Protein AF-A0A945CY87-F1 (afdb_monomer_lite)

pLDDT: mean 74.0, std 15.4, range [33.72, 92.0]

Sequence (120 aa):
MVQTKNVNRKERLERLFDLAQAYRGWSRRELAQELGRDPTKLAPESGNPKFDLILQIAEVLDWSLEEVADWIWYAEKEVKGEGDVNKKITSFDELDRDAQDAHRAGEYKQLISIAHSALD

Radius of gyration: 21.29 Å; chains: 1; bounding box: 30×40×54 Å

Secondary structure (DSSP, 8-state):
----S-TTHHHHHHHHHHHHHHHHT--HHHHHHHTTS-TT-SS-TTS---HHHHHHHHHHHT--HHHHHHHHHHTTS----S--TTS----HHHHHHHHHHHHHHT-HHHHHHHHHTTT-

Structure (mmCIF, N/CA/C/O backbone):
data_AF-A0A945CY87-F1
#
_entry.id   AF-A0A945CY87-F1
#
loop_
_atom_site.group_PDB
_atom_site.id
_atom_site.type_symbol
_atom_site.label_atom_id
_atom_site.label_alt_id
_atom_site.label_comp_id
_atom_site.label_asym_id
_atom_site.label_entity_id
_atom_site.label_seq_id
_atom_site.pdbx_PDB_ins_code
_atom_site.Cartn_x
_atom_site.Cartn_y
_atom_site.Cartn_z
_atom_site.occupancy
_atom_site.B_iso_or_equiv
_atom_site.auth_seq_id
_atom_site.auth_comp_id
_atom_site.auth_asym_id
_atom_site.auth_atom_id
_atom_site.pdbx_PDB_model_num
ATOM 1 N N . MET A 1 1 ? 17.847 14.997 -19.550 1.00 33.72 1 MET A N 1
ATOM 2 C CA . MET A 1 1 ? 16.990 15.616 -18.515 1.00 33.72 1 MET A CA 1
ATOM 3 C C . MET A 1 1 ? 15.946 14.583 -18.117 1.00 33.72 1 MET A C 1
ATOM 5 O O . MET A 1 1 ? 15.065 14.312 -18.914 1.00 33.72 1 MET A O 1
ATOM 9 N N . VAL A 1 2 ? 16.102 13.923 -16.966 1.00 40.31 2 VAL A N 1
ATOM 10 C CA . VAL A 1 2 ? 15.193 12.852 -16.517 1.00 40.31 2 VAL A CA 1
ATOM 11 C C . VAL A 1 2 ? 14.307 13.421 -15.414 1.00 40.31 2 VAL A C 1
ATOM 13 O O . VAL A 1 2 ? 14.680 13.419 -14.246 1.00 40.31 2 VAL A O 1
ATOM 16 N N . GLN A 1 3 ? 13.159 13.973 -15.801 1.00 38.94 3 GLN A N 1
ATOM 17 C CA . GLN A 1 3 ? 12.092 14.370 -14.881 1.00 38.94 3 GLN A CA 1
ATOM 18 C C . GLN A 1 3 ? 10.851 13.519 -15.156 1.00 38.94 3 GLN A C 1
ATOM 20 O O . GLN A 1 3 ? 9.912 13.967 -15.795 1.00 38.94 3 GLN A O 1
ATOM 25 N N . THR A 1 4 ? 10.851 12.277 -14.676 1.00 41.84 4 THR A N 1
ATOM 26 C CA . THR A 1 4 ? 9.669 11.398 -14.680 1.00 41.84 4 THR A CA 1
ATOM 27 C C . THR A 1 4 ? 9.775 10.421 -13.512 1.00 41.84 4 THR A C 1
ATOM 29 O O . THR A 1 4 ? 10.129 9.266 -13.712 1.00 41.84 4 THR A O 1
ATOM 32 N N . LYS A 1 5 ? 9.580 10.869 -12.261 1.00 44.03 5 LYS A N 1
ATOM 33 C CA . LYS A 1 5 ? 9.504 9.935 -11.113 1.00 44.03 5 LYS A CA 1
ATOM 34 C C . LYS A 1 5 ? 8.925 10.556 -9.836 1.00 44.03 5 LYS A C 1
ATOM 36 O O . LYS A 1 5 ? 9.548 10.498 -8.778 1.00 44.03 5 LYS A O 1
ATOM 41 N N . ASN A 1 6 ? 7.745 11.177 -9.903 1.00 51.22 6 ASN A N 1
ATOM 42 C CA . ASN A 1 6 ? 7.034 11.502 -8.654 1.00 51.22 6 ASN A CA 1
ATOM 43 C C . ASN A 1 6 ? 5.502 11.550 -8.716 1.00 51.22 6 ASN A C 1
ATOM 45 O O . ASN A 1 6 ? 4.871 11.663 -7.673 1.00 51.22 6 ASN A O 1
ATOM 49 N N . VAL A 1 7 ? 4.885 11.429 -9.894 1.00 53.31 7 VAL A N 1
ATOM 50 C CA . VAL A 1 7 ? 3.453 11.750 -10.037 1.00 53.31 7 VAL A CA 1
ATOM 51 C C . VAL A 1 7 ? 2.517 10.709 -9.397 1.00 53.31 7 VAL A C 1
ATOM 53 O O . VAL A 1 7 ? 1.375 11.036 -9.128 1.00 53.31 7 VAL A O 1
ATOM 56 N N . ASN A 1 8 ? 2.984 9.506 -9.034 1.00 70.75 8 ASN A N 1
ATOM 57 C CA . ASN A 1 8 ? 2.082 8.439 -8.565 1.00 70.75 8 ASN A CA 1
ATOM 58 C C . ASN A 1 8 ? 2.320 7.934 -7.126 1.00 70.75 8 ASN A C 1
ATOM 60 O O . ASN A 1 8 ? 1.584 7.084 -6.641 1.00 70.75 8 ASN A O 1
ATOM 64 N N . ARG A 1 9 ? 3.337 8.419 -6.396 1.00 74.94 9 ARG A N 1
ATOM 65 C CA . ARG A 1 9 ? 3.641 7.871 -5.052 1.00 74.94 9 ARG A CA 1
ATOM 66 C C . ARG A 1 9 ? 2.639 8.297 -3.986 1.00 74.94 9 ARG A C 1
ATOM 68 O O . ARG A 1 9 ? 2.239 7.481 -3.163 1.00 74.94 9 ARG A O 1
ATOM 75 N N . LYS A 1 10 ? 2.240 9.571 -4.006 1.00 77.88 10 LYS A N 1
ATOM 76 C CA . LYS A 1 10 ? 1.242 10.110 -3.075 1.00 77.88 10 LYS A CA 1
ATOM 77 C C . LYS A 1 10 ? -0.097 9.392 -3.245 1.00 77.88 10 LYS A C 1
ATOM 79 O O . LYS A 1 10 ? -0.650 8.920 -2.263 1.00 77.88 10 LYS A O 1
ATOM 84 N N . GLU A 1 11 ? -0.553 9.245 -4.487 1.00 80.19 11 GLU A N 1
ATOM 85 C CA . GLU A 1 11 ? -1.804 8.555 -4.812 1.00 80.19 11 GLU A CA 1
ATOM 86 C C . GLU A 1 11 ? -1.770 7.074 -4.401 1.00 80.19 11 GLU A C 1
ATOM 88 O O . GLU A 1 11 ? -2.721 6.568 -3.817 1.00 80.19 11 GLU A O 1
ATOM 93 N N . ARG A 1 12 ? -0.652 6.371 -4.622 1.00 80.31 12 ARG A N 1
ATOM 94 C CA . ARG A 1 12 ? -0.486 4.980 -4.161 1.00 80.31 12 ARG A CA 1
ATOM 95 C C . ARG A 1 12 ? -0.549 4.848 -2.649 1.00 80.31 12 ARG A C 1
ATOM 97 O O . ARG A 1 12 ? -1.140 3.895 -2.151 1.00 80.31 12 ARG A O 1
ATOM 104 N N . LEU A 1 13 ? 0.062 5.789 -1.936 1.00 84.06 13 LEU A N 1
ATOM 105 C CA . LEU A 1 13 ? 0.008 5.823 -0.483 1.00 84.06 13 LEU A CA 1
ATOM 106 C C . LEU A 1 13 ? -1.425 6.089 0.002 1.00 84.06 13 LEU A C 1
ATOM 108 O O . LEU A 1 13 ? -1.874 5.440 0.938 1.00 84.06 13 LEU A O 1
ATOM 112 N N . GLU A 1 14 ? -2.161 6.981 -0.667 1.00 84.88 14 GLU A N 1
ATOM 113 C CA . GLU A 1 14 ? -3.587 7.216 -0.402 1.00 84.88 14 GLU A CA 1
ATOM 114 C C . GLU A 1 14 ? -4.425 5.949 -0.625 1.00 84.88 14 GLU A C 1
ATOM 116 O O . GLU A 1 14 ? -5.139 5.540 0.286 1.00 84.88 14 GLU A O 1
ATOM 121 N N . ARG A 1 15 ? -4.249 5.245 -1.753 1.00 86.00 15 ARG A N 1
ATOM 122 C CA . ARG A 1 15 ? -4.925 3.957 -2.013 1.00 86.00 15 ARG A CA 1
ATOM 123 C C . ARG A 1 15 ? -4.607 2.901 -0.960 1.00 86.00 15 ARG A C 1
ATOM 125 O O . ARG A 1 15 ? -5.460 2.094 -0.609 1.00 86.00 15 ARG A O 1
ATOM 132 N N . LEU A 1 16 ? -3.376 2.892 -0.462 1.00 86.38 16 LEU A N 1
ATOM 133 C CA . LEU A 1 16 ? -2.952 1.936 0.547 1.00 86.38 16 LEU A CA 1
ATOM 134 C C . LEU A 1 16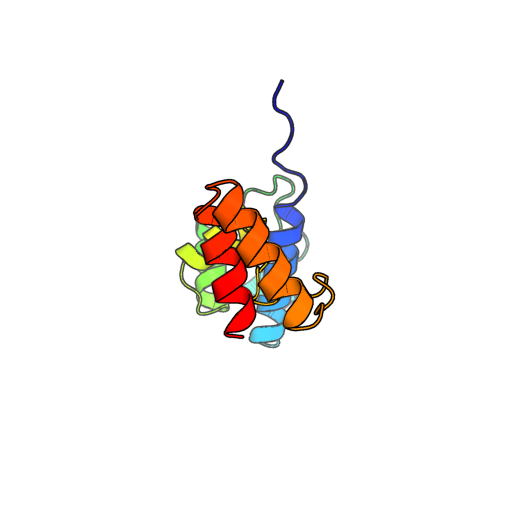 ? -3.547 2.265 1.930 1.00 86.38 16 LEU A C 1
ATOM 136 O O . LEU A 1 16 ? -3.898 1.358 2.681 1.00 86.38 16 LEU A O 1
ATOM 140 N N . PHE A 1 17 ? -3.777 3.546 2.235 1.00 86.44 17 PHE A N 1
ATOM 141 C CA . PHE A 1 17 ? -4.584 3.944 3.392 1.00 86.44 17 PHE A CA 1
ATOM 142 C C . PHE A 1 17 ? -6.061 3.584 3.238 1.00 86.44 17 PHE A C 1
ATOM 144 O O . PHE A 1 17 ? -6.700 3.228 4.226 1.00 86.44 17 PHE A O 1
ATOM 151 N N . ASP A 1 18 ? -6.621 3.679 2.034 1.00 87.12 18 ASP A N 1
ATOM 152 C CA . ASP A 1 18 ? -7.997 3.248 1.775 1.00 87.12 18 ASP A CA 1
ATOM 153 C C . ASP A 1 18 ? -8.138 1.730 1.950 1.00 87.12 18 ASP A C 1
ATOM 155 O O . ASP A 1 18 ? -9.097 1.265 2.567 1.00 87.12 18 ASP A O 1
ATOM 159 N N . LEU A 1 19 ? -7.137 0.962 1.509 1.00 88.81 19 LEU A N 1
ATOM 160 C CA . LEU A 1 19 ? -7.063 -0.476 1.756 1.00 88.81 19 LEU A CA 1
ATOM 161 C C . LEU A 1 19 ? -6.986 -0.789 3.255 1.00 88.81 19 LEU A C 1
ATOM 163 O O . LEU A 1 19 ? -7.738 -1.630 3.736 1.00 88.81 19 LEU A O 1
ATOM 167 N N . ALA A 1 20 ? -6.132 -0.089 4.005 1.00 87.38 20 ALA A N 1
ATOM 168 C CA . ALA A 1 20 ? -6.003 -0.276 5.451 1.00 87.38 20 ALA A CA 1
ATOM 169 C C . ALA A 1 20 ? -7.310 0.037 6.201 1.00 87.38 20 ALA A C 1
ATOM 171 O O . ALA A 1 20 ? -7.708 -0.711 7.096 1.00 87.38 20 ALA A O 1
ATOM 172 N N . GLN A 1 21 ? -8.014 1.102 5.797 1.00 88.25 21 GLN A N 1
ATOM 173 C CA . GLN A 1 21 ? -9.340 1.444 6.321 1.00 88.25 21 GLN A CA 1
ATOM 174 C C . GLN A 1 21 ? -10.357 0.336 6.036 1.00 88.25 21 GLN A C 1
ATOM 176 O O . GLN A 1 21 ? -11.059 -0.093 6.949 1.00 88.25 21 GLN A O 1
ATOM 181 N N . ALA A 1 22 ? -10.415 -0.161 4.797 1.00 88.81 22 ALA A N 1
ATOM 182 C CA . ALA A 1 22 ? -11.333 -1.230 4.412 1.00 88.81 22 ALA A CA 1
ATOM 183 C C . ALA A 1 22 ? -11.023 -2.556 5.126 1.00 88.81 22 ALA A C 1
ATOM 185 O O . ALA A 1 22 ? -11.943 -3.245 5.558 1.00 88.81 22 ALA A O 1
ATOM 186 N N . TYR A 1 23 ? -9.740 -2.889 5.289 1.00 89.00 23 TYR A N 1
ATOM 187 C CA . TYR A 1 23 ? -9.286 -4.127 5.918 1.00 89.00 23 TYR A CA 1
ATOM 188 C C . TYR A 1 23 ? -9.595 -4.173 7.420 1.00 89.00 23 TYR A C 1
ATOM 190 O O . TYR A 1 23 ? -10.123 -5.168 7.911 1.00 89.00 23 TYR A O 1
ATOM 198 N N . ARG A 1 24 ? -9.326 -3.087 8.158 1.00 85.94 24 ARG A N 1
ATOM 199 C CA . ARG A 1 24 ? -9.601 -3.011 9.606 1.00 85.94 24 ARG A CA 1
ATOM 200 C C . ARG A 1 24 ? -11.005 -2.501 9.949 1.00 85.94 24 ARG A C 1
ATOM 202 O O . ARG A 1 24 ? -11.392 -2.537 11.114 1.00 85.94 24 ARG A O 1
ATOM 209 N N . GLY A 1 25 ? -11.762 -2.015 8.965 1.00 88.19 25 GLY A N 1
ATOM 210 C CA . GLY A 1 25 ? -13.045 -1.341 9.186 1.00 88.19 25 GLY A CA 1
ATOM 211 C C . GLY A 1 25 ? -12.904 0.008 9.901 1.00 88.19 25 GLY A C 1
ATOM 212 O O . GLY A 1 25 ? -13.833 0.445 10.576 1.00 88.19 25 GLY A O 1
ATOM 213 N N . TRP A 1 26 ? -11.738 0.648 9.794 1.00 89.50 26 TRP A N 1
ATOM 214 C CA . TRP A 1 26 ? -11.428 1.901 10.480 1.00 89.50 26 TRP A CA 1
ATOM 215 C C . TRP A 1 26 ? -11.815 3.119 9.653 1.00 89.50 26 TRP A C 1
ATOM 217 O O . TRP A 1 26 ? -11.647 3.156 8.435 1.00 89.50 26 TRP A O 1
ATOM 227 N N . SER A 1 27 ? -12.262 4.171 10.332 1.00 86.44 27 SER A N 1
ATOM 228 C CA . SER A 1 27 ? -12.370 5.497 9.739 1.00 86.44 27 SER A CA 1
ATOM 229 C C . SER A 1 27 ? -10.989 6.136 9.567 1.00 86.44 27 SER A C 1
ATOM 231 O O . SER A 1 27 ? -10.044 5.862 10.308 1.00 86.44 27 SER A O 1
ATOM 233 N N . ARG A 1 28 ? -10.876 7.093 8.641 1.00 82.31 28 ARG A N 1
ATOM 234 C CA . ARG A 1 28 ? -9.646 7.876 8.421 1.00 82.31 28 ARG A CA 1
ATOM 235 C C . ARG A 1 28 ? -9.070 8.510 9.696 1.00 82.31 28 ARG A C 1
ATOM 237 O O . ARG A 1 28 ? -7.867 8.734 9.772 1.00 82.31 28 ARG A O 1
ATOM 244 N N . ARG A 1 29 ? -9.914 8.825 10.687 1.00 83.69 29 ARG A N 1
ATOM 245 C CA . ARG A 1 29 ? -9.482 9.382 11.981 1.00 83.69 29 ARG A CA 1
ATOM 246 C C . ARG A 1 29 ? -8.857 8.326 12.885 1.00 83.69 29 ARG A C 1
ATOM 248 O O . ARG A 1 29 ? -7.850 8.622 13.512 1.00 83.69 29 ARG A O 1
ATOM 255 N N . GLU A 1 30 ? -9.432 7.131 12.931 1.00 84.38 30 GLU A N 1
ATOM 256 C CA . GLU A 1 30 ? -8.913 6.008 13.720 1.00 84.38 30 GLU A CA 1
ATOM 257 C C . GLU A 1 30 ? -7.598 5.501 13.134 1.00 84.38 30 GLU A C 1
ATOM 259 O O . GLU A 1 30 ? -6.622 5.365 13.863 1.00 84.38 30 GLU A O 1
ATOM 264 N N . LEU A 1 31 ? -7.525 5.365 11.805 1.00 84.75 31 LEU A N 1
ATOM 265 C CA . LEU A 1 31 ? -6.272 5.039 11.126 1.00 84.75 31 LEU A CA 1
ATOM 266 C C . LEU A 1 31 ? -5.187 6.087 11.429 1.00 84.75 31 LEU A C 1
ATOM 268 O O . LEU A 1 31 ? -4.040 5.741 11.684 1.00 84.75 31 LEU A O 1
ATOM 272 N N . ALA A 1 32 ? -5.537 7.375 11.431 1.00 84.12 32 ALA A N 1
ATOM 273 C CA . ALA A 1 32 ? -4.588 8.436 11.757 1.00 84.12 32 ALA A CA 1
ATOM 274 C C . ALA A 1 32 ? -4.131 8.406 13.217 1.00 84.12 32 ALA A C 1
ATOM 276 O O . ALA A 1 32 ? -2.960 8.651 13.492 1.00 84.12 32 ALA A O 1
ATOM 277 N N . GLN A 1 33 ? -5.036 8.074 14.135 1.00 84.00 33 GLN A N 1
ATOM 278 C CA . GLN A 1 33 ? -4.720 7.913 15.546 1.00 84.00 33 GLN A CA 1
ATOM 279 C C . GLN A 1 33 ? -3.757 6.743 15.775 1.00 84.00 33 GLN A C 1
ATOM 281 O O . GLN A 1 33 ? -2.792 6.910 16.517 1.00 84.00 33 GLN A O 1
ATOM 286 N N . GLU A 1 34 ? -3.968 5.617 15.092 1.00 83.69 34 GLU A N 1
ATOM 287 C CA . GLU A 1 34 ? -3.085 4.448 15.167 1.00 83.69 34 GLU A CA 1
ATOM 288 C C . GLU A 1 34 ? -1.705 4.731 14.562 1.00 83.69 34 GLU A C 1
ATOM 290 O O . GLU A 1 34 ? -0.673 4.434 15.154 1.00 83.69 34 GLU A O 1
ATOM 295 N N . LEU A 1 35 ? -1.672 5.418 13.417 1.00 80.19 35 LEU A N 1
ATOM 296 C CA . LEU A 1 35 ? -0.433 5.871 12.778 1.00 80.19 35 LEU A CA 1
ATOM 297 C C . LEU A 1 35 ? 0.248 7.031 13.537 1.00 80.19 35 LEU A C 1
ATOM 299 O O . LEU A 1 35 ? 1.295 7.523 13.112 1.00 80.19 35 LEU A O 1
ATOM 303 N N . GLY A 1 36 ? -0.349 7.532 14.625 1.00 77.38 36 GLY A N 1
ATOM 304 C CA . GLY A 1 36 ? 0.173 8.657 15.405 1.00 77.38 36 GLY A CA 1
ATOM 305 C C . GLY A 1 36 ? 0.300 9.959 14.602 1.00 77.38 36 GLY A C 1
ATOM 306 O O . GLY A 1 36 ? 1.227 10.742 14.824 1.00 77.38 36 GLY A O 1
ATOM 307 N N . ARG A 1 37 ? -0.588 10.187 13.627 1.00 74.94 37 ARG A N 1
ATOM 308 C CA . ARG A 1 37 ? -0.542 11.318 12.686 1.00 74.94 37 ARG A CA 1
ATOM 309 C C . ARG A 1 37 ? -1.848 12.091 12.600 1.00 74.94 37 ARG A C 1
ATOM 311 O O . ARG A 1 37 ? -2.917 11.626 12.973 1.00 74.94 37 ARG A O 1
ATOM 318 N N . ASP A 1 38 ? -1.753 13.292 12.035 1.00 73.38 38 ASP A N 1
ATOM 319 C CA . ASP A 1 38 ? -2.926 14.095 11.715 1.00 73.38 38 ASP A CA 1
ATOM 320 C C . ASP A 1 38 ? -3.730 13.479 10.551 1.00 73.38 38 ASP A C 1
ATOM 322 O O . ASP A 1 38 ? -3.163 13.206 9.485 1.00 73.38 38 ASP A O 1
ATOM 326 N N . PRO A 1 39 ? -5.065 13.348 10.676 1.00 65.56 39 PRO A N 1
ATOM 327 C CA . PRO A 1 39 ? -5.925 12.722 9.662 1.00 65.56 39 PRO A CA 1
ATOM 328 C C . PRO A 1 39 ? -5.944 13.458 8.313 1.00 65.56 39 PRO A C 1
ATOM 330 O O . PRO A 1 39 ? -6.236 12.868 7.267 1.00 65.56 39 PRO A O 1
ATOM 333 N N . THR A 1 40 ? -5.606 14.747 8.314 1.00 68.12 40 THR A N 1
ATOM 334 C CA . THR A 1 40 ? -5.476 15.591 7.119 1.00 68.12 40 THR A CA 1
ATOM 335 C C . THR A 1 40 ? -4.090 15.529 6.470 1.00 68.12 40 THR A C 1
ATOM 337 O O . THR A 1 40 ? -3.954 15.970 5.333 1.00 68.12 40 THR A O 1
ATOM 340 N N . LYS A 1 41 ? -3.071 14.958 7.133 1.00 68.06 41 LYS A N 1
ATOM 341 C CA . LYS A 1 41 ? -1.677 14.874 6.644 1.00 68.06 41 LYS A CA 1
ATOM 342 C C . LYS A 1 41 ? -1.119 13.446 6.655 1.00 68.06 41 LYS A C 1
ATOM 344 O O . LYS A 1 41 ? 0.068 13.232 6.893 1.00 68.06 41 LYS A O 1
ATOM 349 N N . LEU A 1 42 ? -1.977 12.465 6.383 1.00 67.81 42 LEU A N 1
ATOM 350 C CA . LEU A 1 42 ? -1.582 11.055 6.313 1.00 67.81 42 LEU A CA 1
ATOM 351 C C . LEU A 1 42 ? -0.553 10.799 5.205 1.00 67.81 42 LEU A C 1
ATOM 353 O O . LEU A 1 42 ? 0.481 10.172 5.445 1.00 67.81 42 LEU A O 1
ATOM 357 N N . ALA A 1 43 ? -0.800 11.350 4.015 1.00 64.44 43 ALA A N 1
ATOM 358 C CA . ALA A 1 43 ? 0.130 11.289 2.899 1.00 64.44 43 ALA A CA 1
ATOM 359 C C . ALA A 1 43 ? 1.018 12.547 2.867 1.00 64.44 43 ALA A C 1
ATOM 361 O O . ALA A 1 43 ? 0.492 13.659 2.752 1.00 64.44 43 ALA A O 1
ATOM 362 N N . PRO A 1 44 ? 2.356 12.417 2.950 1.00 67.81 44 PRO A N 1
ATOM 363 C CA . PRO A 1 44 ? 3.244 13.556 2.777 1.00 67.81 44 PRO A CA 1
ATOM 364 C C . PRO A 1 44 ? 3.140 14.089 1.342 1.00 67.81 44 PRO A C 1
ATOM 366 O O . PRO A 1 44 ? 3.142 13.318 0.383 1.00 67.81 44 PRO A O 1
ATOM 369 N N . GLU A 1 45 ? 3.111 15.414 1.179 1.00 62.22 45 GLU A N 1
ATOM 370 C CA . GLU A 1 45 ? 3.044 16.056 -0.147 1.00 62.22 45 GLU A CA 1
ATOM 371 C C . GLU A 1 45 ? 4.245 15.716 -1.041 1.00 62.22 45 GLU A C 1
ATOM 373 O O . GLU A 1 45 ? 4.141 15.755 -2.263 1.00 62.22 45 GLU A O 1
ATOM 378 N N . SER A 1 46 ? 5.368 15.316 -0.437 1.00 64.44 46 SER A N 1
ATOM 379 C CA . SER A 1 46 ? 6.571 14.863 -1.138 1.00 64.44 46 SER A CA 1
ATOM 380 C C . SER A 1 46 ? 6.443 13.471 -1.768 1.00 64.44 46 SER A C 1
ATOM 382 O O . SER A 1 46 ? 7.324 13.079 -2.535 1.00 64.44 46 SER A O 1
ATOM 384 N N . GLY A 1 47 ? 5.405 12.700 -1.413 1.00 64.12 47 GLY A N 1
ATOM 385 C CA . GLY A 1 47 ? 5.242 11.305 -1.829 1.00 64.12 47 GLY A CA 1
ATOM 386 C C . GLY A 1 47 ? 6.304 10.353 -1.264 1.00 64.12 47 GLY A C 1
ATOM 387 O O . GLY A 1 47 ? 6.364 9.203 -1.687 1.00 64.12 47 GLY A O 1
ATOM 388 N N . ASN A 1 48 ? 7.148 10.814 -0.333 1.00 73.56 48 ASN A N 1
ATOM 389 C CA . ASN A 1 48 ? 8.181 10.005 0.307 1.00 73.56 48 ASN A CA 1
ATOM 390 C C . ASN A 1 48 ? 7.804 9.741 1.775 1.00 73.56 48 ASN A C 1
ATOM 392 O O . ASN A 1 48 ? 8.013 10.620 2.623 1.00 73.56 48 ASN A O 1
ATOM 396 N N . PRO A 1 49 ? 7.212 8.578 2.092 1.00 77.75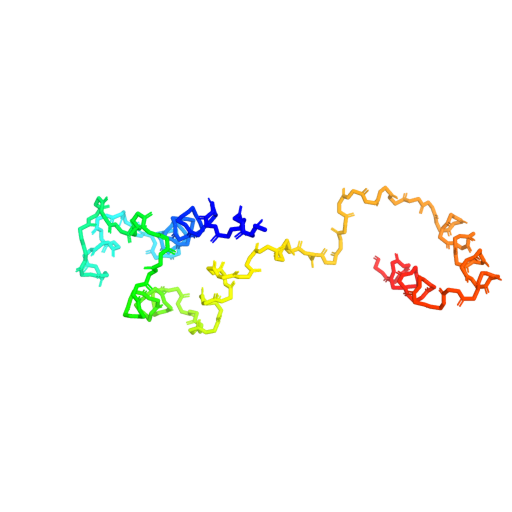 49 PRO A N 1
ATOM 397 C CA . PRO A 1 49 ? 6.886 8.233 3.466 1.00 77.75 49 PRO A CA 1
ATOM 398 C C . PRO A 1 49 ? 8.164 8.008 4.282 1.00 77.75 49 PRO A C 1
ATOM 400 O O . PRO A 1 49 ? 9.150 7.456 3.799 1.00 77.75 49 PRO A O 1
ATOM 403 N N . LYS A 1 50 ? 8.148 8.439 5.549 1.00 81.88 50 LYS A N 1
ATOM 404 C CA . LYS A 1 50 ? 9.186 8.039 6.512 1.00 81.88 50 LYS A CA 1
ATOM 405 C C . LYS A 1 50 ? 9.107 6.527 6.730 1.00 81.88 50 LYS A C 1
ATOM 407 O O . LYS A 1 50 ? 8.004 5.995 6.738 1.00 81.88 50 LYS A O 1
ATOM 412 N N . PHE A 1 51 ? 10.243 5.880 6.986 1.00 81.31 51 PHE A N 1
ATOM 413 C CA . PHE A 1 51 ? 10.316 4.439 7.263 1.00 81.31 51 PHE A CA 1
ATOM 414 C C . PHE A 1 51 ? 9.318 3.981 8.337 1.00 81.31 51 PHE A C 1
ATOM 416 O O . PHE A 1 51 ? 8.602 3.011 8.140 1.00 81.31 51 PHE A O 1
ATOM 423 N N . ASP A 1 52 ? 9.206 4.757 9.413 1.00 82.75 52 ASP A N 1
ATOM 424 C CA . ASP A 1 52 ? 8.236 4.569 10.496 1.00 82.75 52 ASP A CA 1
ATOM 425 C C . ASP A 1 52 ? 6.782 4.422 10.002 1.00 82.75 52 ASP A C 1
ATOM 427 O O . ASP A 1 52 ? 6.074 3.518 10.422 1.00 82.75 52 ASP A O 1
ATOM 431 N N . LEU A 1 53 ? 6.374 5.219 9.006 1.00 82.75 53 LEU A N 1
ATOM 432 C CA . LEU A 1 53 ? 5.041 5.107 8.407 1.00 82.75 53 LEU A CA 1
ATOM 433 C C . LEU A 1 53 ? 4.868 3.789 7.650 1.00 82.75 53 LEU A C 1
ATOM 435 O O . LEU A 1 53 ? 3.796 3.205 7.683 1.00 82.75 53 LEU A O 1
ATOM 439 N N . ILE A 1 54 ? 5.905 3.350 6.935 1.00 85.75 54 ILE A N 1
ATOM 440 C CA . ILE A 1 54 ? 5.871 2.099 6.169 1.00 85.75 54 ILE A CA 1
ATOM 441 C C . ILE A 1 54 ? 5.743 0.918 7.136 1.00 85.75 54 ILE A C 1
ATOM 443 O O . ILE A 1 54 ? 4.955 0.016 6.881 1.00 85.75 54 ILE A O 1
ATOM 447 N N . LEU A 1 55 ? 6.468 0.961 8.258 1.00 86.06 55 LEU A N 1
ATOM 448 C CA . LEU A 1 55 ? 6.413 -0.065 9.295 1.00 86.06 55 LEU A CA 1
ATOM 449 C C . LEU A 1 55 ? 5.017 -0.162 9.923 1.00 86.06 55 LEU A C 1
ATOM 451 O O . LEU A 1 55 ? 4.435 -1.239 9.936 1.00 86.06 55 LEU A O 1
ATOM 455 N N . GLN A 1 56 ? 4.444 0.963 10.357 1.00 87.44 56 GLN A N 1
ATOM 456 C CA . GLN A 1 56 ? 3.104 0.974 10.952 1.00 87.44 56 GLN A CA 1
ATOM 457 C C . GLN A 1 56 ? 2.029 0.510 9.962 1.00 87.44 56 GLN A C 1
ATOM 459 O O . GLN A 1 56 ? 1.118 -0.232 10.307 1.00 87.44 56 GLN A O 1
ATOM 464 N N . ILE A 1 57 ? 2.132 0.937 8.704 1.00 87.62 57 ILE A N 1
ATOM 465 C CA . ILE A 1 57 ? 1.237 0.487 7.641 1.00 87.62 57 ILE A CA 1
ATOM 466 C C . ILE A 1 57 ? 1.324 -1.034 7.446 1.00 87.62 57 ILE A C 1
ATOM 468 O O . ILE A 1 57 ? 0.292 -1.682 7.281 1.00 87.62 57 ILE A O 1
ATOM 472 N N . ALA A 1 58 ? 2.539 -1.586 7.440 1.00 90.00 58 ALA A N 1
ATOM 473 C CA . ALA A 1 58 ? 2.772 -3.018 7.295 1.00 90.00 58 ALA A CA 1
ATOM 474 C C . ALA A 1 58 ? 2.114 -3.797 8.445 1.00 90.00 58 ALA A C 1
ATOM 476 O O . ALA A 1 58 ? 1.412 -4.771 8.198 1.00 90.00 58 ALA A O 1
ATOM 477 N N . GLU A 1 59 ? 2.232 -3.301 9.679 1.00 88.56 59 GLU A N 1
ATOM 478 C CA . GLU A 1 59 ? 1.561 -3.873 10.855 1.00 88.56 59 GLU A CA 1
ATOM 479 C C . GLU A 1 59 ? 0.028 -3.805 10.758 1.00 88.56 59 GLU A C 1
ATOM 481 O O . GLU A 1 59 ? -0.661 -4.765 11.095 1.00 88.56 59 GLU A O 1
ATOM 486 N N . VAL A 1 60 ? -0.531 -2.695 10.265 1.00 89.38 60 VAL A N 1
ATOM 487 C CA . VAL A 1 60 ? -1.988 -2.536 10.109 1.00 89.38 60 VAL A CA 1
ATOM 488 C C . VAL A 1 60 ? -2.551 -3.461 9.027 1.00 89.38 60 VAL A C 1
ATOM 490 O O . VAL A 1 60 ? -3.652 -3.995 9.182 1.00 89.38 60 VAL A O 1
ATOM 493 N N . LEU A 1 61 ? -1.822 -3.646 7.928 1.00 88.50 61 LEU A N 1
ATOM 494 C CA . LEU A 1 61 ? -2.236 -4.496 6.810 1.00 88.50 61 LEU A CA 1
ATOM 495 C C . LEU A 1 61 ? -1.867 -5.972 6.991 1.00 88.50 61 LEU A C 1
ATOM 497 O O . LEU A 1 61 ? -2.269 -6.784 6.163 1.00 88.50 61 LEU A O 1
ATOM 501 N N . ASP A 1 62 ? -1.120 -6.316 8.044 1.00 89.56 62 ASP A N 1
ATOM 502 C CA . ASP A 1 62 ? -0.485 -7.631 8.210 1.00 89.56 62 ASP A CA 1
ATOM 503 C C . ASP A 1 62 ? 0.382 -8.017 6.991 1.00 89.56 62 ASP A C 1
ATOM 505 O O . ASP A 1 62 ? 0.474 -9.181 6.602 1.00 89.56 62 ASP A O 1
ATOM 509 N N . TRP A 1 63 ? 1.005 -7.019 6.359 1.00 92.00 63 TRP A N 1
ATOM 510 C CA . TRP A 1 63 ? 1.889 -7.178 5.203 1.00 92.00 63 TRP A CA 1
ATOM 511 C C . TRP A 1 63 ? 3.349 -7.128 5.637 1.00 92.00 63 TRP A C 1
ATOM 513 O O . TRP A 1 63 ? 3.703 -6.545 6.662 1.00 92.00 63 TRP A O 1
ATOM 523 N N . SER A 1 64 ? 4.235 -7.699 4.829 1.00 90.00 64 SER A N 1
ATOM 524 C CA . SER A 1 64 ? 5.668 -7.506 5.012 1.00 90.00 64 SER A CA 1
ATOM 525 C C . SER A 1 64 ? 6.096 -6.091 4.610 1.00 90.00 64 SER A C 1
ATOM 527 O O . SER A 1 64 ? 5.503 -5.431 3.752 1.00 90.00 64 SER A O 1
ATOM 529 N N . LEU A 1 65 ? 7.198 -5.630 5.205 1.00 88.06 65 LEU A N 1
ATOM 530 C CA . LEU A 1 65 ? 7.828 -4.362 4.835 1.00 88.06 65 LEU A CA 1
ATOM 531 C C . LEU A 1 65 ? 8.185 -4.319 3.338 1.00 88.06 65 LEU A C 1
ATOM 533 O O . LEU A 1 65 ? 8.096 -3.263 2.710 1.00 88.06 65 LEU A O 1
ATOM 537 N N . GLU A 1 66 ? 8.584 -5.464 2.781 1.00 86.62 66 GLU A N 1
ATOM 538 C CA . GLU A 1 66 ? 8.931 -5.617 1.369 1.00 86.62 66 GLU A CA 1
ATOM 539 C C . GLU A 1 66 ? 7.714 -5.404 0.468 1.00 86.62 66 GLU A C 1
ATOM 541 O O . GLU A 1 66 ? 7.815 -4.642 -0.487 1.00 86.62 66 GLU A O 1
ATOM 546 N N . GLU A 1 67 ? 6.553 -5.975 0.801 1.00 86.88 67 GLU A N 1
ATOM 547 C CA . GLU A 1 67 ? 5.308 -5.803 0.035 1.00 86.88 67 GLU A CA 1
ATOM 548 C C . GLU A 1 67 ? 4.823 -4.349 0.035 1.00 86.88 67 GLU A C 1
ATOM 550 O O . GLU A 1 67 ? 4.460 -3.804 -1.009 1.00 86.88 67 GLU A O 1
ATOM 555 N N . VAL A 1 68 ? 4.869 -3.675 1.188 1.00 87.44 68 VAL A N 1
ATOM 556 C CA . VAL A 1 68 ? 4.472 -2.260 1.287 1.00 87.44 68 VAL A CA 1
ATOM 557 C C . VAL A 1 68 ? 5.449 -1.364 0.517 1.00 87.44 68 VAL A C 1
ATOM 559 O O . VAL A 1 68 ? 5.035 -0.426 -0.175 1.00 87.44 68 VAL A O 1
ATOM 562 N N . ALA A 1 69 ? 6.752 -1.647 0.596 1.00 85.88 69 ALA A N 1
ATOM 563 C CA . ALA A 1 69 ? 7.755 -0.938 -0.189 1.00 85.88 69 ALA A CA 1
ATOM 564 C C . ALA A 1 69 ? 7.584 -1.208 -1.695 1.00 85.88 69 ALA A C 1
ATOM 566 O O . ALA A 1 69 ? 7.656 -0.280 -2.503 1.00 85.88 69 ALA A O 1
ATOM 567 N N . ASP A 1 70 ? 7.295 -2.440 -2.099 1.00 86.12 70 ASP A N 1
ATOM 568 C CA . ASP A 1 70 ? 7.071 -2.772 -3.504 1.00 86.12 70 ASP A CA 1
ATOM 569 C C . ASP A 1 70 ? 5.837 -2.048 -4.052 1.00 86.12 70 ASP A C 1
ATOM 571 O O . ASP A 1 70 ? 5.896 -1.416 -5.109 1.00 86.12 70 ASP A O 1
ATOM 575 N N . TRP A 1 71 ? 4.761 -1.979 -3.270 1.00 85.12 71 TRP A N 1
ATOM 576 C CA . TRP A 1 71 ? 3.561 -1.232 -3.635 1.00 85.12 71 TRP A CA 1
ATOM 577 C C . TRP A 1 71 ? 3.830 0.263 -3.859 1.00 85.12 71 TRP A C 1
ATOM 579 O O . TRP A 1 71 ? 3.399 0.862 -4.847 1.00 85.12 71 TRP A O 1
ATOM 589 N N . ILE A 1 72 ? 4.574 0.909 -2.962 1.00 83.44 72 ILE A N 1
ATOM 590 C CA . ILE A 1 72 ? 4.825 2.351 -3.069 1.00 83.44 72 ILE A CA 1
ATOM 591 C C . ILE A 1 72 ? 5.795 2.652 -4.229 1.00 83.44 72 ILE A C 1
ATOM 593 O O . ILE A 1 72 ? 5.580 3.608 -4.991 1.00 83.44 72 ILE A O 1
ATOM 597 N N . TRP A 1 73 ? 6.847 1.843 -4.405 1.00 80.69 73 TRP A N 1
ATOM 598 C CA . TRP A 1 73 ? 7.932 2.116 -5.357 1.00 80.69 73 TRP A CA 1
ATOM 599 C C . TRP A 1 73 ? 7.757 1.475 -6.739 1.00 80.69 73 TRP A C 1
ATOM 601 O O . TRP A 1 73 ? 8.122 2.113 -7.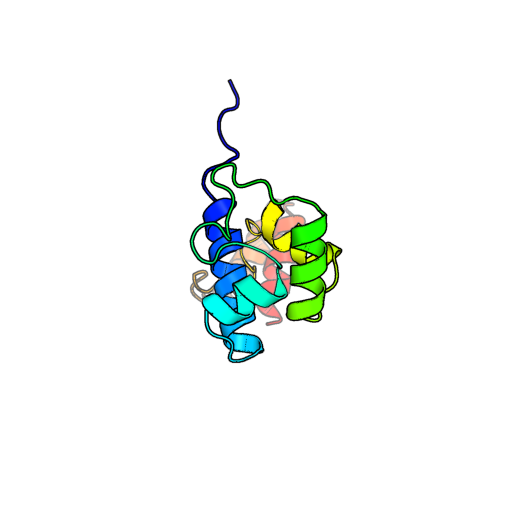731 1.00 80.69 73 TRP A O 1
ATOM 611 N N . TYR A 1 74 ? 7.182 0.279 -6.827 1.00 72.56 74 TYR A N 1
ATOM 612 C CA . TYR A 1 74 ? 7.198 -0.577 -8.019 1.00 72.56 74 TYR A CA 1
ATOM 613 C C . TYR A 1 74 ? 5.815 -1.031 -8.512 1.00 72.56 74 TYR A C 1
ATOM 615 O O . TYR A 1 74 ? 5.763 -1.734 -9.519 1.00 72.56 74 TYR A O 1
ATOM 623 N N . ALA A 1 75 ? 4.701 -0.535 -7.951 1.00 63.56 75 ALA A N 1
ATOM 624 C CA . ALA A 1 75 ? 3.329 -0.792 -8.442 1.00 63.56 75 ALA A CA 1
ATOM 625 C C . ALA A 1 75 ? 3.023 -0.306 -9.883 1.00 63.56 75 ALA A C 1
ATOM 627 O O . ALA A 1 75 ? 1.871 -0.218 -10.291 1.00 63.56 75 ALA A O 1
ATOM 628 N N . GLU A 1 76 ? 4.045 0.059 -10.661 1.00 54.53 76 GLU A N 1
ATOM 629 C CA . GLU A 1 76 ? 3.971 0.156 -12.124 1.00 54.53 76 GLU A CA 1
ATOM 630 C C . GLU A 1 76 ? 4.142 -1.197 -12.819 1.00 54.53 76 GLU A C 1
ATOM 632 O O . GLU A 1 76 ? 3.912 -1.300 -14.022 1.00 54.53 76 GLU A O 1
ATOM 637 N N . LYS A 1 77 ? 4.458 -2.264 -12.077 1.00 48.56 77 LYS A N 1
ATOM 638 C CA . LYS A 1 77 ? 3.882 -3.539 -12.459 1.00 48.56 77 LYS A CA 1
ATOM 639 C C . LYS A 1 77 ? 2.391 -3.382 -12.225 1.00 48.56 77 LYS A C 1
ATOM 641 O O . LYS A 1 77 ? 1.890 -3.647 -11.137 1.00 48.56 77 LYS A O 1
ATOM 646 N N . GLU A 1 78 ? 1.691 -2.961 -13.280 1.00 46.88 78 GLU A N 1
ATOM 647 C CA . GLU A 1 78 ? 0.402 -3.566 -13.566 1.00 46.88 78 GLU A CA 1
ATOM 648 C C . GLU A 1 78 ? 0.515 -5.003 -13.089 1.00 46.88 78 GLU A C 1
ATOM 650 O O . GLU A 1 78 ? 1.493 -5.697 -13.408 1.00 46.88 78 GLU A O 1
ATOM 655 N N . VAL A 1 79 ? -0.427 -5.413 -12.253 1.00 42.69 79 VAL A N 1
ATOM 656 C CA . VAL A 1 79 ? -0.736 -6.819 -12.138 1.00 42.69 79 VAL A CA 1
ATOM 657 C C . VAL A 1 79 ? -0.976 -7.236 -13.588 1.00 42.69 79 VAL A C 1
ATOM 659 O O . VAL A 1 79 ? -2.077 -7.120 -14.110 1.00 42.69 79 VAL A O 1
ATOM 662 N N . LYS A 1 80 ? 0.085 -7.697 -14.262 1.00 42.25 80 LYS A N 1
ATOM 663 C CA . LYS A 1 80 ? 0.013 -8.818 -15.168 1.00 42.25 80 LYS A CA 1
ATOM 664 C C . LYS A 1 80 ? -0.482 -9.931 -14.266 1.00 42.25 80 LYS A C 1
ATOM 666 O O . LYS A 1 80 ? 0.285 -10.772 -13.818 1.00 42.25 80 LYS A O 1
ATOM 671 N N . GLY A 1 81 ? -1.771 -9.861 -13.938 1.00 36.38 81 GLY A N 1
ATOM 672 C CA . GLY A 1 81 ? -2.560 -11.055 -13.916 1.00 36.38 81 GLY A CA 1
ATOM 673 C C . GLY A 1 81 ? -2.208 -11.687 -15.242 1.00 36.38 81 GLY A C 1
ATOM 674 O O . GLY A 1 81 ? -2.311 -11.063 -16.301 1.00 36.38 81 GLY A O 1
ATOM 675 N N . GLU A 1 82 ? -1.584 -12.841 -15.142 1.00 44.97 82 GLU A N 1
ATOM 676 C CA . GLU A 1 82 ? -1.698 -13.872 -16.149 1.00 44.97 82 GLU A CA 1
ATOM 677 C C . GLU A 1 82 ? -3.149 -13.797 -16.666 1.00 44.97 82 GLU A C 1
ATOM 679 O O . GLU A 1 82 ? -4.095 -14.022 -15.914 1.00 44.97 82 GLU A O 1
ATOM 684 N N . GLY A 1 83 ? -3.327 -13.223 -17.860 1.00 39.75 83 GLY A N 1
ATOM 685 C CA . GLY A 1 83 ? -4.622 -12.711 -18.319 1.00 39.75 83 GL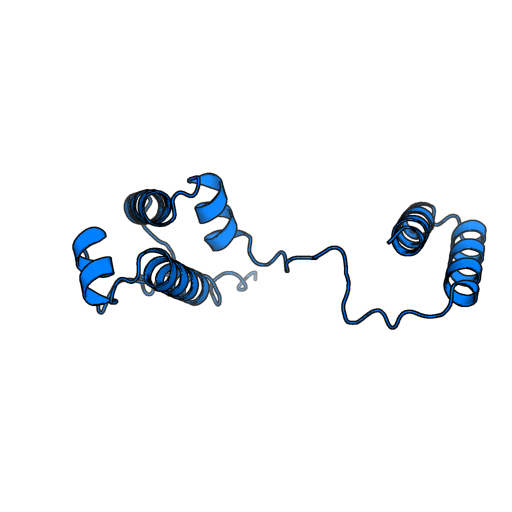Y A CA 1
ATOM 686 C C . GLY A 1 83 ? -4.571 -11.255 -18.780 1.00 39.75 83 GLY A C 1
ATOM 687 O O . GLY A 1 83 ? -5.169 -10.366 -18.180 1.00 39.75 83 GLY A O 1
ATOM 688 N N . ASP A 1 84 ? -3.884 -11.017 -19.895 1.00 40.62 84 ASP A N 1
ATOM 689 C CA . ASP A 1 84 ? -4.081 -9.832 -20.727 1.00 40.62 84 ASP A CA 1
ATOM 690 C C . ASP A 1 84 ? -5.562 -9.771 -21.156 1.00 40.62 84 ASP A C 1
ATOM 692 O O . ASP A 1 84 ? -5.971 -10.410 -22.124 1.00 40.62 84 ASP A O 1
ATOM 696 N N . VAL A 1 85 ? -6.392 -9.012 -20.429 1.00 46.69 85 VAL A N 1
ATOM 697 C CA . VAL A 1 85 ? -7.824 -8.798 -20.738 1.00 46.69 85 VAL A CA 1
ATOM 698 C C . VAL A 1 85 ? -8.009 -7.986 -22.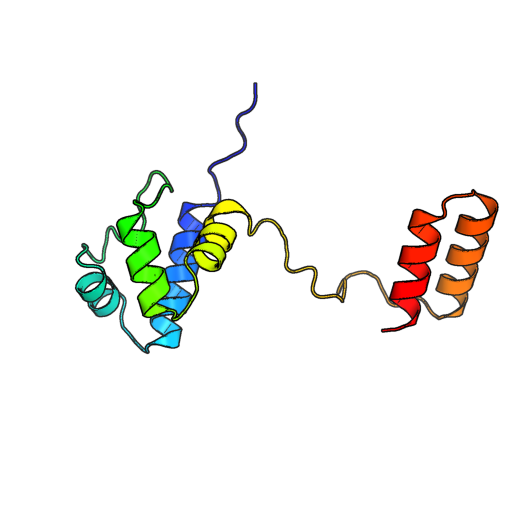039 1.00 46.69 85 VAL A C 1
ATOM 700 O O .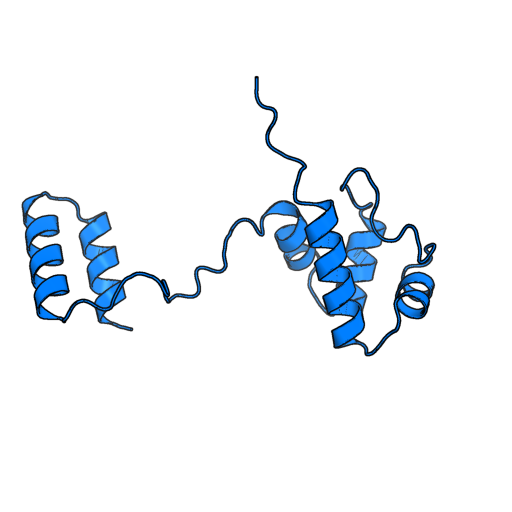 VAL A 1 85 ? -9.122 -7.601 -22.393 1.00 46.69 85 VAL A O 1
ATOM 703 N N . ASN A 1 86 ? -6.942 -7.738 -22.805 1.00 46.91 86 ASN A N 1
ATOM 704 C CA . ASN A 1 86 ? -7.011 -7.104 -24.113 1.00 46.91 86 ASN A CA 1
ATOM 705 C C . ASN A 1 86 ? -6.207 -7.823 -25.211 1.00 46.91 86 ASN A C 1
ATOM 707 O O . ASN A 1 86 ? -6.051 -7.282 -26.308 1.00 46.91 86 ASN A O 1
ATOM 711 N N . LYS A 1 87 ? -5.784 -9.075 -24.999 1.00 47.47 87 LYS A N 1
ATOM 712 C CA . LYS A 1 87 ? -5.491 -9.979 -26.110 1.00 47.47 87 LYS A CA 1
ATOM 713 C C . LYS A 1 87 ? -6.760 -10.768 -26.369 1.00 47.47 87 LYS A C 1
ATOM 715 O O . LYS A 1 87 ? -7.009 -11.805 -25.767 1.00 47.47 87 LYS A O 1
ATOM 720 N N . LYS A 1 88 ? -7.599 -10.200 -27.242 1.00 52.81 88 LYS A N 1
ATOM 721 C CA . LYS A 1 88 ? -8.707 -10.882 -27.919 1.00 52.81 88 LYS A CA 1
ATOM 722 C C . LYS A 1 88 ? -8.282 -12.337 -28.118 1.00 52.81 88 LYS A C 1
ATOM 724 O O . LYS A 1 88 ? -7.304 -12.549 -28.828 1.00 52.81 88 LYS A O 1
ATOM 729 N N . ILE A 1 89 ? -8.929 -13.283 -27.431 1.00 53.97 89 ILE A N 1
ATOM 730 C CA . ILE A 1 89 ? -8.658 -14.712 -27.608 1.00 53.97 89 ILE A CA 1
ATOM 731 C C . ILE A 1 89 ? -8.977 -14.993 -29.069 1.00 53.97 89 ILE A C 1
ATOM 733 O O . ILE A 1 89 ? -10.133 -15.112 -29.477 1.00 53.97 89 ILE A O 1
ATOM 737 N N . THR A 1 90 ? -7.941 -14.939 -29.884 1.00 58.25 90 THR A N 1
ATOM 738 C CA . THR A 1 90 ? -7.964 -15.370 -31.256 1.00 58.25 90 THR A CA 1
ATOM 739 C C . THR A 1 90 ? -7.842 -16.883 -31.191 1.00 58.25 90 THR A C 1
ATOM 741 O O . THR A 1 90 ? -7.089 -17.410 -30.376 1.00 58.25 90 THR A O 1
ATOM 744 N N . SER A 1 91 ? -8.690 -17.581 -31.943 1.00 73.19 91 SER A N 1
ATOM 745 C CA . SER A 1 91 ? -8.817 -19.046 -31.931 1.00 73.19 91 SER A CA 1
ATOM 746 C C . SER A 1 91 ? -7.459 -19.765 -31.872 1.00 73.19 91 SER A C 1
ATOM 748 O O . SER A 1 91 ? -6.459 -19.227 -32.342 1.00 73.19 91 SER A O 1
ATOM 750 N N . PHE A 1 92 ? -7.428 -21.009 -31.380 1.00 71.50 92 PHE A N 1
ATOM 751 C CA . PHE A 1 92 ? -6.234 -21.869 -31.398 1.00 71.50 92 PHE A CA 1
ATOM 752 C C . PHE A 1 92 ? -5.496 -21.832 -32.751 1.00 71.50 92 PHE A C 1
ATOM 754 O O . PHE A 1 92 ? -4.273 -21.772 -32.781 1.00 71.50 92 PHE A O 1
ATOM 761 N N . ASP A 1 93 ? -6.238 -21.764 -33.860 1.00 75.94 93 ASP A N 1
ATOM 762 C CA . ASP A 1 93 ? -5.683 -21.653 -35.216 1.00 75.94 93 ASP A CA 1
ATOM 763 C C . ASP A 1 93 ? -4.808 -20.405 -35.434 1.00 75.94 93 ASP A C 1
ATOM 765 O O . ASP A 1 93 ? -3.837 -20.431 -36.189 1.00 75.94 93 ASP A O 1
ATOM 769 N N . GLU A 1 94 ? -5.139 -19.289 -34.785 1.00 75.25 94 GLU A N 1
ATOM 770 C CA . GLU A 1 94 ? -4.353 -18.059 -34.865 1.00 75.25 94 GLU A CA 1
ATOM 771 C C . GLU A 1 94 ? -3.098 -18.141 -33.991 1.00 75.25 94 GLU A C 1
ATOM 773 O O . GLU A 1 94 ? -2.042 -17.679 -34.418 1.00 75.25 94 GLU A O 1
ATOM 778 N N . LEU A 1 95 ? -3.184 -18.790 -32.824 1.00 77.00 95 LEU A N 1
ATOM 779 C CA . LEU A 1 95 ? -2.019 -19.068 -31.977 1.00 77.00 95 LEU A CA 1
ATOM 780 C C . LEU A 1 95 ? -1.044 -20.040 -32.654 1.00 77.00 95 LEU A C 1
ATOM 782 O O . LEU A 1 95 ? 0.167 -19.826 -32.594 1.00 77.00 95 LEU A O 1
ATOM 786 N N . ASP A 1 96 ? -1.553 -21.073 -33.331 1.00 80.31 96 ASP A N 1
ATOM 787 C CA . ASP A 1 96 ? -0.732 -22.025 -34.086 1.00 80.31 96 ASP A CA 1
ATOM 788 C C . ASP A 1 96 ? -0.005 -21.333 -35.244 1.00 80.31 96 ASP A C 1
ATOM 790 O O . ASP A 1 96 ? 1.205 -21.497 -35.418 1.00 80.31 96 ASP A O 1
ATOM 794 N N . ARG A 1 97 ? -0.708 -20.471 -35.987 1.00 83.50 97 ARG A N 1
ATOM 795 C CA . ARG A 1 97 ? -0.095 -19.662 -37.047 1.00 83.50 97 ARG A CA 1
ATOM 796 C C . ARG A 1 97 ? 1.014 -18.758 -36.502 1.00 83.50 97 ARG A C 1
ATOM 798 O O . ARG A 1 97 ? 2.115 -18.759 -37.051 1.00 83.50 97 ARG A O 1
ATOM 805 N N . ASP A 1 98 ? 0.755 -18.038 -35.414 1.00 80.25 98 ASP A N 1
ATOM 806 C CA . ASP A 1 98 ? 1.737 -17.133 -34.811 1.00 80.25 98 ASP A CA 1
ATOM 807 C C . ASP A 1 98 ? 2.963 -17.903 -34.281 1.00 80.25 98 ASP A C 1
ATOM 809 O O . ASP A 1 98 ? 4.102 -17.446 -34.417 1.00 80.25 98 ASP A O 1
ATOM 813 N N . ALA A 1 99 ? 2.760 -19.104 -33.728 1.00 82.56 99 ALA A N 1
ATOM 814 C CA . ALA A 1 99 ? 3.844 -19.977 -33.283 1.00 82.56 99 ALA A CA 1
ATOM 815 C C . ALA A 1 99 ? 4.716 -20.454 -34.456 1.00 82.56 99 ALA A C 1
ATOM 817 O O . ALA A 1 99 ? 5.948 -20.450 -34.358 1.00 82.56 99 ALA A O 1
ATOM 818 N N . GLN A 1 100 ? 4.099 -20.829 -35.581 1.00 83.94 100 GLN A N 1
ATOM 819 C CA . GLN A 1 100 ? 4.818 -21.236 -36.790 1.00 83.94 100 GLN A CA 1
ATOM 820 C C . GLN A 1 100 ? 5.626 -20.083 -37.394 1.00 83.94 100 GLN A C 1
ATOM 822 O O . GLN A 1 100 ? 6.769 -20.290 -37.818 1.00 83.94 100 GLN A O 1
ATOM 827 N N . ASP A 1 101 ? 5.074 -18.871 -37.405 1.00 85.19 101 ASP A N 1
ATOM 828 C CA . ASP A 1 101 ? 5.765 -17.688 -37.915 1.00 85.19 101 ASP A CA 1
ATOM 829 C C . ASP A 1 101 ? 6.942 -17.289 -37.010 1.00 85.19 101 ASP A C 1
ATOM 831 O O . ASP A 1 101 ? 8.045 -17.049 -37.511 1.00 85.19 101 ASP A O 1
ATOM 835 N N . ALA A 1 102 ? 6.775 -17.339 -35.684 1.00 83.88 102 ALA A N 1
ATOM 836 C CA . ALA A 1 102 ? 7.862 -17.112 -34.728 1.00 83.88 102 ALA A CA 1
ATOM 837 C C . ALA A 1 102 ? 8.982 -18.165 -34.848 1.00 83.88 102 ALA A C 1
ATOM 839 O O . ALA A 1 102 ? 10.166 -17.824 -34.782 1.00 83.88 102 ALA A O 1
ATOM 840 N N . HIS A 1 103 ? 8.629 -19.435 -35.084 1.00 82.44 103 HIS A N 1
ATOM 841 C CA . HIS A 1 103 ? 9.599 -20.505 -35.329 1.00 82.44 103 HIS A CA 1
ATOM 842 C C . HIS A 1 103 ? 10.405 -20.255 -36.612 1.00 82.44 103 HIS A C 1
ATOM 844 O O . HIS A 1 103 ? 11.629 -20.385 -36.613 1.00 82.44 103 HIS A O 1
ATOM 850 N N . ARG A 1 104 ? 9.740 -19.853 -37.704 1.00 83.44 104 ARG A N 1
ATOM 851 C CA . ARG A 1 104 ? 10.405 -19.521 -38.978 1.00 83.44 104 ARG A CA 1
ATOM 852 C C . ARG A 1 104 ? 11.308 -18.294 -38.865 1.00 83.44 104 ARG A C 1
ATOM 854 O O . ARG A 1 104 ? 12.345 -18.255 -39.522 1.00 83.44 104 ARG A O 1
ATOM 861 N N . ALA A 1 105 ? 10.935 -17.323 -38.035 1.00 84.75 105 ALA A N 1
ATOM 862 C CA . ALA A 1 105 ? 11.725 -16.124 -37.769 1.00 84.75 105 ALA A CA 1
ATOM 863 C C . ALA A 1 105 ? 12.902 -16.358 -36.798 1.00 84.75 105 ALA A C 1
ATOM 865 O O . ALA A 1 105 ? 13.755 -15.486 -36.660 1.00 84.75 105 ALA A O 1
ATOM 866 N N . GLY A 1 106 ? 12.974 -17.519 -36.133 1.00 85.62 106 GLY A N 1
ATOM 867 C CA . GLY A 1 106 ? 13.994 -17.813 -35.119 1.00 85.62 106 GLY A CA 1
ATOM 868 C C . GLY A 1 106 ? 13.789 -17.066 -33.794 1.00 85.62 106 GLY A C 1
ATOM 869 O O . GLY A 1 106 ? 14.693 -17.016 -32.960 1.00 85.62 106 GLY A O 1
ATOM 870 N N . GLU A 1 107 ? 12.604 -16.496 -33.574 1.00 82.25 107 GLU A N 1
ATOM 871 C CA . GLU A 1 107 ? 12.259 -15.694 -32.397 1.00 82.25 107 GLU A CA 1
ATOM 872 C C . GLU A 1 107 ? 11.742 -16.589 -31.259 1.00 82.25 107 GLU A C 1
ATOM 874 O O . GLU A 1 107 ? 10.579 -16.555 -30.851 1.00 82.25 107 GLU A O 1
ATOM 879 N N . TYR A 1 108 ? 12.634 -17.416 -30.707 1.00 78.00 108 TYR A N 1
ATOM 880 C CA . TYR A 1 108 ? 12.281 -18.444 -29.716 1.00 78.00 108 TYR A CA 1
ATOM 881 C C . TYR A 1 108 ? 11.651 -17.891 -28.428 1.00 78.00 108 TYR A C 1
ATOM 883 O O . TYR A 1 108 ? 10.850 -18.570 -27.788 1.00 78.00 108 TYR A O 1
ATOM 891 N N . LYS A 1 109 ? 11.964 -16.645 -28.046 1.00 77.69 109 LYS A N 1
ATOM 892 C CA . LYS A 1 109 ? 11.334 -15.988 -26.886 1.00 77.69 109 LYS A CA 1
ATOM 893 C C . LYS A 1 109 ? 9.847 -15.719 -27.115 1.00 77.69 109 LYS A C 1
ATOM 895 O O . LYS A 1 109 ? 9.057 -15.866 -26.186 1.00 77.69 109 LYS A O 1
ATOM 900 N N . GLN A 1 110 ? 9.471 -15.339 -28.335 1.00 72.81 110 GLN A N 1
ATOM 901 C CA . GLN A 1 110 ? 8.072 -15.120 -28.694 1.00 72.81 110 GLN A CA 1
ATOM 902 C C . GLN A 1 110 ? 7.323 -16.451 -28.772 1.00 72.81 110 GLN A C 1
ATOM 904 O O . GLN A 1 110 ? 6.215 -16.548 -28.256 1.00 72.81 110 GLN A O 1
ATOM 909 N N . LEU A 1 111 ? 7.964 -17.498 -29.299 1.00 77.38 111 LEU A N 1
ATOM 910 C CA . LEU A 1 111 ? 7.392 -18.844 -29.354 1.00 77.38 111 LEU A CA 1
ATOM 911 C C . LEU A 1 111 ? 7.025 -19.388 -27.964 1.00 77.38 111 LEU A C 1
ATOM 913 O O . LEU A 1 111 ? 5.924 -19.898 -27.779 1.00 77.38 111 LEU A O 1
ATOM 917 N N . ILE A 1 112 ? 7.902 -19.223 -26.968 1.00 83.50 112 ILE A N 1
ATOM 918 C CA . ILE A 1 112 ? 7.610 -19.627 -25.579 1.00 83.50 112 ILE A CA 1
ATOM 919 C C . ILE A 1 112 ? 6.433 -18.823 -25.010 1.00 83.50 112 ILE A C 1
ATOM 921 O O . ILE A 1 112 ? 5.566 -19.380 -24.342 1.00 83.50 112 ILE A O 1
ATOM 925 N N . SER A 1 113 ? 6.366 -17.522 -25.309 1.00 77.88 113 SER A N 1
ATOM 926 C CA . SER A 1 113 ? 5.248 -16.678 -24.879 1.00 77.88 113 SER A CA 1
ATOM 927 C C . SER A 1 113 ? 3.914 -17.117 -25.489 1.00 77.88 113 SER A C 1
ATOM 929 O O . SER A 1 113 ? 2.898 -17.044 -24.805 1.00 77.88 113 SER A O 1
ATOM 931 N N . ILE A 1 114 ? 3.911 -17.558 -26.751 1.00 79.62 114 ILE A N 1
ATOM 932 C CA . ILE A 1 114 ? 2.711 -18.058 -27.435 1.00 79.62 114 ILE A CA 1
ATOM 933 C C . ILE A 1 114 ? 2.291 -19.412 -26.848 1.00 79.62 114 ILE A C 1
ATOM 935 O O . ILE A 1 114 ? 1.113 -19.619 -26.571 1.00 79.62 114 ILE A O 1
ATOM 939 N N . ALA A 1 115 ? 3.250 -20.302 -26.578 1.00 78.81 115 ALA A N 1
ATOM 940 C CA . ALA A 1 115 ? 2.981 -21.601 -25.966 1.00 78.81 115 ALA A CA 1
ATOM 941 C C . ALA A 1 115 ? 2.367 -21.475 -24.563 1.00 78.81 115 ALA A C 1
ATOM 943 O O . ALA A 1 115 ? 1.401 -22.168 -24.260 1.00 78.81 115 ALA A O 1
ATOM 944 N N . HIS A 1 116 ? 2.872 -20.561 -23.726 1.00 77.75 116 HIS A N 1
ATOM 945 C CA . HIS A 1 116 ? 2.262 -20.283 -22.422 1.00 77.75 116 HIS A CA 1
ATOM 946 C C . HIS A 1 116 ? 0.832 -19.752 -22.558 1.00 77.75 116 HIS A C 1
ATOM 948 O O . HIS A 1 116 ? -0.036 -20.176 -21.810 1.00 77.75 116 HIS A O 1
ATOM 954 N N . SER A 1 117 ? 0.552 -18.910 -23.559 1.00 72.69 117 SER A N 1
ATOM 955 C CA . SER A 1 117 ? -0.811 -18.411 -23.790 1.00 72.69 117 SER A CA 1
ATOM 956 C C . SER A 1 117 ? -1.804 -19.447 -24.329 1.00 72.69 117 SER A C 1
ATOM 958 O O . SER A 1 117 ? -2.979 -19.128 -24.441 1.00 72.69 117 SER A O 1
ATOM 960 N N . ALA A 1 118 ? -1.351 -20.650 -24.696 1.00 70.56 118 ALA A N 1
ATOM 961 C CA . ALA A 1 118 ? -2.213 -21.751 -25.132 1.00 70.56 118 ALA A CA 1
ATOM 962 C C . ALA A 1 118 ? -2.509 -22.773 -24.014 1.00 70.56 118 ALA A C 1
ATOM 964 O O . ALA A 1 118 ? -3.270 -23.712 -24.242 1.00 70.56 118 ALA A O 1
ATOM 965 N N . LEU A 1 119 ? -1.855 -22.640 -22.852 1.00 66.88 119 LEU A N 1
ATOM 966 C CA . LEU A 1 119 ? -1.991 -23.538 -21.698 1.00 66.88 119 LEU A CA 1
ATOM 967 C C . LEU A 1 119 ? -3.014 -23.044 -20.659 1.00 66.88 119 LEU A C 1
ATOM 969 O O . LEU A 1 119 ? -3.542 -23.882 -19.927 1.00 66.88 119 LEU A O 1
ATOM 973 N N . ASP A 1 120 ? -3.268 -21.733 -20.607 1.00 51.00 120 ASP A N 1
ATOM 974 C CA . ASP A 1 120 ? -4.346 -21.077 -19.839 1.00 51.00 120 ASP A CA 1
ATOM 975 C C . ASP A 1 120 ? -5.660 -21.024 -20.638 1.00 51.00 120 ASP A C 1
ATOM 977 O O . ASP A 1 120 ? -6.736 -21.235 -20.029 1.00 51.00 120 ASP A O 1
#

Foldseek 3Di:
DDDDPFPCLQVLQVVLVVVLCVVVVHDLCVSQVQLVHDSVCLGPPRSDDDLSSLVSSCVSNVHDSVVSVCSNHPVVPPPPPVDPVPPPCDDPVVLVVQLVVCVVVVVVVVNVVSVSVVVD